Protein AF-A0A2D7EW86-F1 (afdb_monomer_lite)

Structure (mmCIF, N/CA/C/O backbone):
data_AF-A0A2D7EW86-F1
#
_entry.id   AF-A0A2D7EW86-F1
#
loop_
_atom_site.group_PDB
_atom_site.id
_atom_site.type_symbol
_atom_site.label_atom_id
_atom_site.label_alt_id
_atom_site.label_comp_id
_atom_site.label_asym_id
_atom_site.label_entity_id
_atom_site.label_seq_id
_atom_site.pdbx_PDB_ins_code
_atom_site.Cartn_x
_atom_site.Cartn_y
_atom_site.Cartn_z
_atom_site.occupancy
_atom_site.B_iso_or_equiv
_atom_site.auth_seq_id
_atom_site.auth_comp_id
_atom_site.auth_asym_id
_atom_site.auth_atom_id
_atom_site.pdbx_PDB_model_num
ATOM 1 N N . MET A 1 1 ? -7.249 18.000 10.485 1.00 50.22 1 MET A N 1
ATOM 2 C CA . MET A 1 1 ? -6.628 16.856 9.772 1.00 50.22 1 MET A CA 1
ATOM 3 C C . MET A 1 1 ? -6.361 15.629 10.670 1.00 50.22 1 MET A C 1
ATOM 5 O O . MET A 1 1 ? -5.625 14.749 10.255 1.00 50.22 1 MET A O 1
ATOM 9 N N . LEU A 1 2 ? -6.994 15.495 11.852 1.00 59.00 2 LEU A N 1
ATOM 10 C CA . LEU A 1 2 ? -6.767 14.359 12.774 1.00 59.00 2 LEU A CA 1
ATOM 11 C C . LEU A 1 2 ? -7.868 13.280 12.788 1.00 59.00 2 LEU A C 1
ATOM 13 O O . LEU A 1 2 ? -7.710 12.274 13.468 1.00 59.00 2 LEU A O 1
ATOM 17 N N . ARG A 1 3 ? -8.979 13.452 12.059 1.00 64.81 3 ARG A N 1
ATOM 18 C CA . ARG A 1 3 ? -10.164 12.584 12.214 1.00 64.81 3 ARG A CA 1
ATOM 19 C C . ARG A 1 3 ? -9.943 11.114 11.817 1.00 64.81 3 ARG A C 1
ATOM 21 O O . ARG A 1 3 ? -10.614 10.254 12.369 1.00 64.81 3 ARG A O 1
ATOM 28 N N . TYR A 1 4 ? -9.005 10.831 10.907 1.00 64.81 4 TYR A N 1
ATOM 29 C CA . TYR A 1 4 ? -8.804 9.490 10.329 1.00 64.81 4 TYR A CA 1
ATOM 30 C C . TYR A 1 4 ? -7.353 8.972 10.408 1.00 64.81 4 TYR A C 1
ATOM 32 O O . TYR A 1 4 ? -7.058 7.880 9.932 1.00 64.81 4 TYR A O 1
ATOM 40 N N . GLY A 1 5 ? -6.444 9.716 11.050 1.00 75.88 5 GLY A N 1
ATOM 41 C CA . GLY A 1 5 ? -5.036 9.328 11.192 1.00 75.88 5 GLY A CA 1
ATOM 42 C C . GLY A 1 5 ? -4.204 9.445 9.905 1.00 75.88 5 GLY A C 1
ATOM 43 O O . GLY A 1 5 ? -4.605 10.076 8.929 1.00 75.88 5 GLY A O 1
ATOM 44 N N . MET A 1 6 ? -2.999 8.866 9.927 1.00 75.50 6 MET A N 1
ATOM 45 C CA . MET A 1 6 ? -2.093 8.834 8.772 1.00 75.50 6 MET A CA 1
ATOM 46 C C . MET A 1 6 ? -2.562 7.818 7.726 1.00 75.50 6 MET A C 1
ATOM 48 O O . MET A 1 6 ? -3.051 6.749 8.082 1.00 75.50 6 MET A O 1
ATOM 52 N N . MET A 1 7 ? -2.287 8.083 6.443 1.00 74.62 7 MET A N 1
ATOM 53 C CA . MET A 1 7 ? -2.593 7.170 5.328 1.00 74.62 7 MET A CA 1
ATOM 54 C C . MET A 1 7 ? -2.058 5.744 5.554 1.00 74.62 7 MET A C 1
ATOM 56 O O . MET A 1 7 ? -2.702 4.776 5.168 1.00 74.62 7 MET A O 1
ATOM 60 N N . ARG A 1 8 ? -0.940 5.601 6.282 1.00 74.19 8 ARG A N 1
ATOM 61 C CA . ARG A 1 8 ? -0.393 4.301 6.706 1.00 74.19 8 ARG A CA 1
ATOM 62 C C . ARG A 1 8 ? -1.364 3.453 7.533 1.00 74.19 8 ARG A C 1
ATOM 64 O O . ARG A 1 8 ? -1.387 2.247 7.362 1.00 74.19 8 ARG A O 1
ATOM 71 N N . GLY A 1 9 ? -2.167 4.071 8.398 1.00 74.38 9 GLY A N 1
ATOM 72 C CA . GLY A 1 9 ? -3.182 3.376 9.199 1.00 74.38 9 GLY A CA 1
ATOM 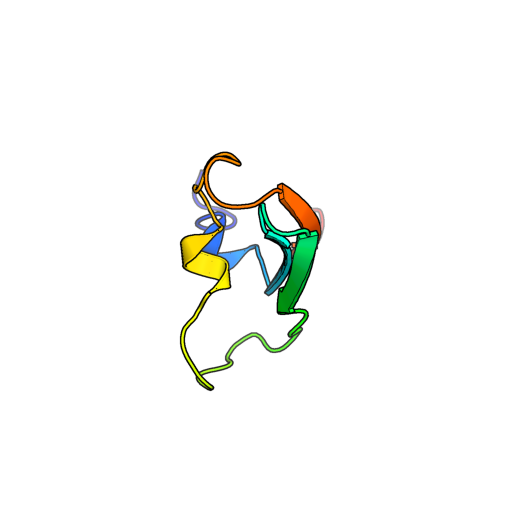73 C C . GLY A 1 9 ? -4.512 3.162 8.469 1.00 74.38 9 GLY A C 1
ATOM 74 O O . GLY A 1 9 ? -5.388 2.470 8.984 1.00 74.38 9 GLY A O 1
ATOM 75 N N . LEU A 1 10 ? -4.673 3.765 7.287 1.00 77.69 10 LEU A N 1
ATOM 76 C CA . LEU A 1 10 ? -5.862 3.636 6.444 1.00 77.69 10 LEU A CA 1
ATOM 77 C C . LEU A 1 10 ? -5.734 2.509 5.421 1.00 77.69 10 LEU A C 1
ATOM 79 O O . LEU A 1 10 ? -6.745 1.968 4.986 1.00 77.69 10 LEU A O 1
ATOM 83 N N . VAL A 1 11 ? -4.512 2.146 5.036 1.00 79.06 11 VAL A N 1
ATOM 84 C CA . VAL A 1 11 ? -4.252 1.059 4.089 1.00 79.06 11 VAL A CA 1
ATOM 85 C C . VAL A 1 11 ? -4.229 -0.267 4.849 1.00 79.06 11 VAL A C 1
ATOM 87 O O . VAL A 1 11 ? -3.279 -0.568 5.562 1.00 79.06 11 VAL A O 1
ATOM 90 N N . LEU A 1 12 ? -5.282 -1.067 4.689 1.00 78.31 12 LEU A N 1
ATOM 91 C CA . LEU A 1 12 ? -5.376 -2.413 5.266 1.00 78.31 12 LEU A CA 1
ATOM 92 C C . LEU A 1 12 ? -4.621 -3.426 4.397 1.00 78.31 12 LEU A C 1
ATOM 94 O O . LEU A 1 12 ? -3.869 -4.265 4.889 1.00 78.31 12 LEU A O 1
ATOM 98 N N . GLY A 1 13 ? -4.769 -3.295 3.080 1.00 79.06 13 GLY A N 1
ATOM 99 C CA . GLY A 1 13 ? -4.153 -4.177 2.099 1.00 79.06 13 GLY A CA 1
ATOM 100 C C . GLY A 1 13 ? -3.633 -3.406 0.898 1.00 79.06 13 GLY A C 1
ATOM 101 O O . GLY A 1 13 ? -4.204 -2.390 0.503 1.00 79.06 13 GLY A O 1
ATOM 102 N N . LEU A 1 14 ? -2.552 -3.904 0.309 1.00 81.38 14 LEU A N 1
ATOM 103 C CA . LEU A 1 14 ? -1.911 -3.282 -0.843 1.00 81.38 14 LEU A CA 1
ATOM 104 C C . LEU A 1 14 ? -1.410 -4.369 -1.796 1.00 81.38 14 LEU A C 1
ATOM 106 O O . LEU A 1 14 ? -0.781 -5.341 -1.374 1.00 81.38 14 LEU A O 1
ATOM 110 N N . GLY A 1 15 ? -1.749 -4.218 -3.071 1.00 84.06 15 GLY A N 1
ATOM 111 C CA . GLY A 1 15 ? -1.263 -5.016 -4.185 1.00 84.06 15 GLY A CA 1
ATOM 112 C C . GLY A 1 15 ? -0.444 -4.129 -5.108 1.00 84.06 15 GLY A C 1
ATOM 113 O O . GLY A 1 15 ? -0.926 -3.086 -5.558 1.00 84.06 15 GLY A O 1
ATOM 114 N N . VAL A 1 16 ? 0.795 -4.536 -5.352 1.00 84.88 16 VAL A N 1
ATOM 115 C CA . VAL A 1 16 ? 1.738 -3.818 -6.204 1.00 84.88 16 VAL A CA 1
ATOM 116 C C . VAL A 1 16 ? 2.373 -4.746 -7.219 1.00 84.88 16 VAL A C 1
ATOM 118 O O . VAL A 1 16 ? 2.493 -5.949 -6.998 1.00 84.88 16 VAL A O 1
ATOM 121 N N . VAL A 1 17 ? 2.793 -4.155 -8.326 1.00 84.44 17 VAL A N 1
ATOM 122 C CA . VAL A 1 17 ? 3.604 -4.785 -9.359 1.00 84.44 17 VAL A CA 1
ATOM 123 C C . VAL A 1 17 ? 4.995 -4.169 -9.285 1.00 84.44 17 VAL A C 1
ATOM 125 O O . VAL A 1 17 ? 5.134 -2.943 -9.317 1.00 84.44 17 VAL A O 1
ATOM 128 N N . LEU A 1 18 ? 6.012 -5.009 -9.121 1.00 83.94 18 LEU A N 1
ATOM 129 C CA . LEU A 1 18 ? 7.412 -4.594 -9.155 1.00 83.94 18 LEU A CA 1
ATOM 130 C C . LEU A 1 18 ? 7.851 -4.311 -10.600 1.00 83.94 18 LEU A C 1
ATOM 132 O O . LEU A 1 18 ? 7.175 -4.683 -11.558 1.00 83.94 18 LEU A O 1
ATOM 136 N N . ALA A 1 19 ? 8.995 -3.645 -10.761 1.00 81.06 19 ALA A N 1
ATOM 137 C CA . ALA A 1 19 ? 9.554 -3.315 -12.076 1.00 81.06 19 ALA A CA 1
ATOM 138 C C . ALA A 1 19 ? 9.883 -4.550 -12.941 1.00 81.06 19 ALA A C 1
ATOM 140 O O . ALA A 1 19 ? 9.929 -4.449 -14.163 1.00 81.06 19 ALA A O 1
ATOM 141 N N . ASP A 1 20 ? 10.081 -5.712 -12.317 1.00 81.81 20 ASP A N 1
ATOM 142 C CA . ASP A 1 20 ? 10.278 -7.010 -12.973 1.00 81.81 20 ASP A CA 1
ATOM 143 C C . ASP A 1 20 ? 8.959 -7.677 -13.419 1.00 81.81 20 ASP A C 1
ATOM 145 O O . ASP A 1 20 ? 8.978 -8.735 -14.045 1.00 81.81 20 ASP A O 1
ATOM 149 N N . GLY A 1 21 ? 7.808 -7.069 -13.112 1.00 81.00 21 GLY A N 1
ATOM 150 C CA . GLY A 1 21 ? 6.478 -7.614 -13.383 1.00 81.00 21 GLY A CA 1
ATOM 151 C C . GLY A 1 21 ? 5.954 -8.557 -12.296 1.00 81.00 21 GLY A C 1
ATOM 152 O O . GLY A 1 21 ? 4.823 -9.036 -12.407 1.00 81.00 21 GLY A O 1
ATOM 153 N N . ALA A 1 22 ? 6.718 -8.812 -11.228 1.00 83.19 22 ALA A N 1
ATOM 154 C CA . ALA A 1 22 ? 6.264 -9.648 -10.128 1.00 83.19 22 ALA A CA 1
ATOM 155 C C . ALA A 1 22 ? 5.127 -8.962 -9.360 1.00 83.19 22 ALA A C 1
ATOM 157 O O . ALA A 1 22 ? 5.203 -7.789 -8.981 1.00 83.19 22 ALA A O 1
ATOM 158 N N . ILE A 1 23 ? 4.057 -9.712 -9.100 1.00 82.06 23 ILE A N 1
ATOM 159 C CA . ILE A 1 23 ? 2.896 -9.217 -8.362 1.00 82.06 23 ILE A CA 1
ATOM 160 C C . ILE A 1 23 ? 3.098 -9.536 -6.883 1.00 82.06 23 ILE A C 1
ATOM 162 O O . ILE A 1 23 ? 3.036 -10.692 -6.469 1.00 82.06 23 ILE A O 1
ATOM 166 N N . VAL A 1 24 ? 3.286 -8.502 -6.068 1.00 80.00 24 VAL A N 1
ATOM 167 C CA . VAL A 1 24 ? 3.312 -8.627 -4.610 1.00 80.00 24 VAL A CA 1
ATOM 168 C C . VAL A 1 24 ? 1.956 -8.207 -4.066 1.00 80.00 24 VAL A C 1
ATOM 170 O O . VAL A 1 24 ? 1.598 -7.029 -4.024 1.00 80.00 24 VAL A O 1
ATOM 173 N N . SER A 1 25 ? 1.179 -9.197 -3.631 1.00 71.50 25 SER A N 1
ATOM 174 C CA . SER A 1 25 ? -0.120 -8.982 -3.001 1.00 71.50 25 SER A CA 1
ATOM 175 C C . SER A 1 25 ? -0.026 -9.162 -1.489 1.00 71.50 25 SER A C 1
ATOM 177 O O . SER A 1 25 ? 0.146 -10.275 -0.997 1.00 71.50 25 SER A O 1
ATOM 179 N N . SER A 1 26 ? -0.221 -8.083 -0.735 1.00 71.62 26 SER A N 1
ATOM 180 C CA . SER A 1 26 ? -0.439 -8.133 0.712 1.00 71.62 26 SER A CA 1
ATOM 181 C C . SER A 1 26 ? -1.884 -7.730 1.009 1.00 71.62 26 SER A C 1
ATOM 183 O O . SER A 1 26 ? -2.160 -6.662 1.555 1.00 71.62 26 SER A O 1
ATOM 185 N N . MET A 1 27 ? -2.831 -8.582 0.600 1.00 66.31 27 MET A N 1
ATOM 186 C CA . MET A 1 27 ? -4.27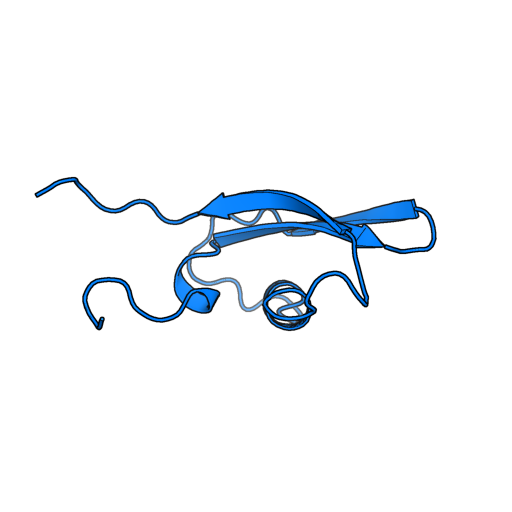7 -8.383 0.785 1.00 66.31 27 MET A CA 1
ATOM 187 C C . MET A 1 27 ? -4.762 -8.916 2.137 1.00 66.31 27 MET A C 1
ATOM 189 O O . MET A 1 27 ? -5.704 -9.702 2.200 1.00 66.31 27 MET A O 1
ATOM 193 N N . ASN A 1 28 ? -4.113 -8.517 3.229 1.00 64.69 28 ASN A N 1
ATOM 194 C CA . ASN A 1 28 ? -4.574 -8.936 4.547 1.00 64.69 28 ASN A CA 1
ATOM 195 C C . ASN A 1 28 ? -5.623 -7.947 5.080 1.00 64.69 28 ASN A C 1
ATOM 197 O O . ASN A 1 28 ? -5.351 -6.757 5.178 1.00 64.69 28 ASN A O 1
ATOM 201 N N . GLN A 1 29 ? -6.821 -8.433 5.406 1.00 60.06 29 GLN A N 1
ATOM 202 C CA .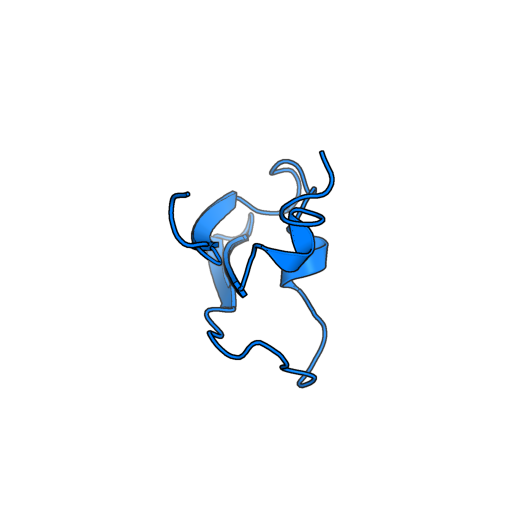 GLN A 1 29 ? -7.888 -7.630 6.024 1.00 60.06 29 GLN A CA 1
ATOM 203 C C . GLN A 1 29 ? -7.739 -7.546 7.552 1.00 60.06 29 GLN A C 1
ATOM 205 O O . GLN A 1 29 ? -8.486 -6.826 8.214 1.00 60.06 29 GLN A O 1
ATOM 210 N N . MET A 1 30 ? -6.781 -8.279 8.131 1.00 59.44 30 MET A N 1
ATOM 211 C CA . MET A 1 30 ? -6.523 -8.249 9.566 1.00 59.44 30 MET A CA 1
ATOM 212 C C . MET A 1 30 ? -5.895 -6.922 9.993 1.00 59.44 30 MET A C 1
ATOM 214 O O . MET A 1 30 ? -4.833 -6.535 9.510 1.00 59.44 30 MET A O 1
ATOM 218 N N . LEU A 1 31 ? -6.522 -6.271 10.980 1.00 56.94 31 LEU A N 1
ATOM 219 C CA . LEU A 1 31 ? -6.069 -4.997 11.550 1.00 56.94 31 LEU A CA 1
ATOM 220 C C . LEU A 1 31 ? -4.692 -5.088 12.234 1.00 56.94 31 LEU A C 1
ATOM 222 O O . LEU A 1 31 ? -4.027 -4.075 12.430 1.00 56.94 31 LEU A O 1
ATOM 226 N N . LYS A 1 32 ? -4.285 -6.297 12.636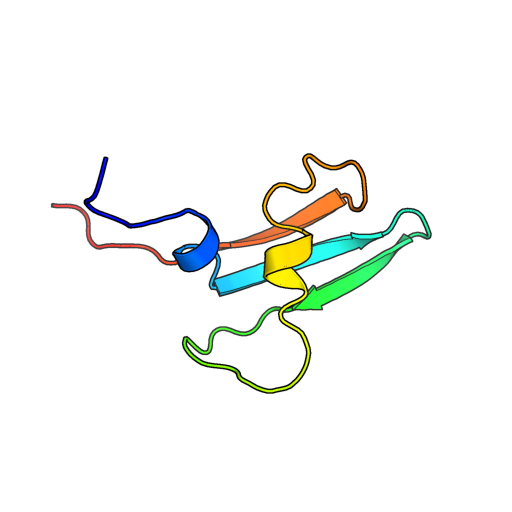 1.00 53.50 32 LYS A N 1
ATOM 227 C CA . LYS A 1 32 ? -3.021 -6.575 13.314 1.00 53.50 32 LYS A CA 1
ATOM 228 C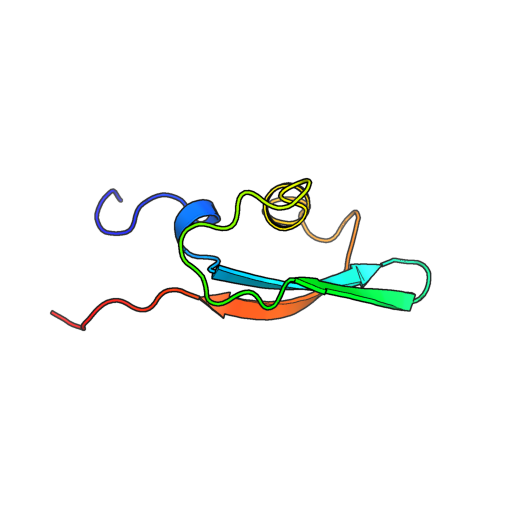 C . LYS A 1 32 ? -2.457 -7.881 12.768 1.00 53.50 32 LYS A C 1
ATOM 230 O O . LYS A 1 32 ? -2.923 -8.959 13.121 1.00 53.50 32 LYS A O 1
ATOM 235 N N . ASN A 1 33 ? -1.482 -7.770 11.875 1.00 57.50 33 ASN A N 1
ATOM 236 C CA . ASN A 1 33 ? -0.726 -8.902 11.365 1.00 57.50 33 ASN A CA 1
ATOM 237 C C . ASN A 1 33 ? 0.758 -8.630 11.623 1.00 57.50 33 ASN A C 1
ATOM 239 O O . ASN A 1 33 ? 1.344 -7.792 10.948 1.00 57.50 33 ASN A O 1
ATOM 243 N N . ASN A 1 34 ? 1.337 -9.311 12.613 1.00 58.28 34 ASN A N 1
ATOM 244 C CA . ASN A 1 34 ? 2.762 -9.199 12.956 1.00 58.28 34 ASN A CA 1
ATOM 245 C C . ASN A 1 34 ? 3.623 -10.232 12.209 1.00 58.28 34 ASN A C 1
ATOM 247 O O . ASN A 1 34 ? 4.800 -10.404 12.520 1.00 58.28 34 ASN A O 1
ATOM 251 N N . THR A 1 35 ? 3.040 -10.961 11.258 1.00 55.75 35 THR A N 1
ATOM 252 C CA . THR A 1 35 ? 3.756 -11.983 10.503 1.00 55.75 35 THR A CA 1
ATOM 253 C C . THR A 1 35 ? 4.542 -11.319 9.372 1.00 55.75 35 THR A C 1
ATOM 255 O O . THR A 1 35 ? 3.949 -10.871 8.389 1.00 55.75 35 THR A O 1
ATOM 258 N N . ALA A 1 36 ? 5.871 -11.305 9.521 1.00 56.78 36 ALA A N 1
ATOM 259 C CA . ALA A 1 36 ? 6.866 -10.756 8.592 1.00 56.78 36 ALA A CA 1
ATOM 260 C C . ALA A 1 36 ? 6.898 -9.215 8.470 1.00 56.78 36 ALA A C 1
ATOM 262 O O . ALA A 1 36 ? 6.191 -8.490 9.166 1.00 56.78 36 ALA A O 1
ATOM 263 N N . TYR A 1 37 ? 7.801 -8.714 7.620 1.00 57.25 37 TYR A N 1
ATOM 264 C CA . TYR A 1 37 ? 7.992 -7.285 7.375 1.00 57.25 37 TYR A CA 1
ATOM 265 C C . TYR A 1 37 ? 6.724 -6.639 6.806 1.00 57.25 37 TYR A C 1
ATOM 267 O O . TYR A 1 37 ? 6.088 -7.181 5.899 1.00 57.25 37 TYR A O 1
ATOM 275 N N . ASP A 1 38 ? 6.390 -5.441 7.288 1.00 67.94 38 ASP A N 1
ATOM 276 C CA . ASP A 1 38 ? 5.262 -4.656 6.784 1.00 67.94 38 ASP A CA 1
ATOM 277 C C . ASP A 1 38 ? 5.616 -4.000 5.437 1.00 67.94 38 ASP A C 1
ATOM 279 O O . ASP A 1 38 ? 5.806 -2.789 5.328 1.00 67.94 38 ASP A O 1
ATOM 283 N N . LEU A 1 39 ? 5.730 -4.824 4.387 1.00 66.75 39 LEU A N 1
ATOM 284 C CA . LEU A 1 39 ? 6.037 -4.393 3.017 1.00 66.75 39 LEU A CA 1
ATOM 285 C C . LEU A 1 39 ? 5.073 -3.300 2.530 1.00 66.75 39 LEU A C 1
ATOM 287 O O . LEU A 1 39 ? 5.454 -2.441 1.739 1.00 66.75 39 LEU A O 1
ATOM 291 N N . LYS A 1 40 ? 3.844 -3.265 3.064 1.00 70.06 40 LYS A N 1
ATOM 292 C CA . LYS A 1 40 ? 2.871 -2.208 2.770 1.00 70.06 40 LYS A CA 1
ATOM 293 C C . LYS A 1 40 ? 3.412 -0.832 3.157 1.00 70.06 40 LYS A C 1
ATOM 295 O O . LYS A 1 40 ? 3.262 0.102 2.378 1.00 70.06 40 LYS A O 1
ATOM 300 N N . GLN A 1 41 ? 4.089 -0.693 4.298 1.00 69.75 41 GLN A N 1
ATOM 301 C CA . GLN A 1 41 ? 4.669 0.590 4.709 1.00 69.75 41 GLN A CA 1
ATOM 302 C C . GLN A 1 41 ? 5.831 1.061 3.839 1.00 69.75 41 GLN A C 1
ATOM 304 O O . GLN A 1 41 ? 6.039 2.271 3.753 1.00 69.75 41 GLN A O 1
ATOM 309 N N . LEU A 1 42 ? 6.566 0.142 3.208 1.00 69.38 42 LEU A N 1
ATOM 310 C CA . LEU A 1 42 ? 7.650 0.491 2.291 1.00 69.38 42 LEU A CA 1
ATOM 311 C C . LEU A 1 42 ? 7.098 1.061 0.977 1.00 69.38 42 LEU A C 1
ATOM 313 O O . LEU A 1 42 ? 7.646 2.010 0.428 1.00 69.38 42 LEU A O 1
ATOM 317 N N . PHE A 1 43 ? 5.972 0.521 0.506 1.00 69.19 43 PHE A N 1
ATOM 318 C CA . PHE A 1 43 ? 5.307 0.995 -0.708 1.00 69.19 43 PHE A CA 1
ATOM 319 C C . PHE A 1 43 ? 4.490 2.273 -0.478 1.00 69.19 43 PHE A C 1
ATOM 321 O O . PHE A 1 43 ? 4.388 3.124 -1.365 1.00 69.19 43 PHE A O 1
ATOM 328 N N . ILE A 1 44 ? 3.931 2.457 0.722 1.00 71.50 44 ILE A N 1
ATOM 329 C CA . ILE A 1 44 ? 3.218 3.685 1.084 1.00 71.50 44 ILE A CA 1
ATOM 330 C C . ILE A 1 44 ? 4.225 4.835 1.161 1.00 71.50 44 ILE A C 1
ATOM 332 O O . ILE A 1 44 ? 5.047 4.887 2.077 1.00 71.50 44 ILE A O 1
ATOM 336 N N . ARG A 1 45 ? 4.078 5.799 0.237 1.00 70.25 45 ARG A N 1
ATOM 337 C CA . ARG A 1 45 ? 4.978 6.950 0.018 1.00 70.25 45 ARG A CA 1
ATOM 338 C C . ARG A 1 45 ? 6.250 6.625 -0.783 1.00 70.25 45 ARG A C 1
ATOM 340 O O . ARG A 1 45 ? 7.165 7.432 -0.811 1.00 70.25 45 ARG A O 1
ATOM 347 N N . SER A 1 46 ? 6.277 5.494 -1.493 1.00 69.19 46 SER A N 1
ATOM 348 C CA . SER A 1 46 ? 7.301 5.223 -2.514 1.00 69.19 46 SER A CA 1
ATOM 349 C C . SER A 1 46 ? 7.099 6.038 -3.804 1.00 69.19 46 SER A C 1
ATOM 351 O O . SER A 1 46 ? 7.915 5.915 -4.711 1.00 69.19 46 SER A O 1
ATOM 353 N N . GLU A 1 47 ? 6.005 6.805 -3.920 1.00 72.94 47 GLU A N 1
ATOM 354 C CA . GLU A 1 47 ? 5.669 7.673 -5.070 1.00 72.94 47 GLU A CA 1
ATOM 355 C C . GLU A 1 47 ? 5.657 6.973 -6.446 1.00 72.94 47 GLU A C 1
ATOM 357 O O . GLU A 1 47 ? 5.593 7.629 -7.478 1.00 72.94 47 GLU A O 1
ATOM 362 N N . GLY A 1 48 ? 5.650 5.636 -6.475 1.00 68.88 48 GLY A N 1
ATOM 363 C CA . GLY A 1 48 ? 5.715 4.849 -7.709 1.00 68.88 48 GLY A CA 1
ATOM 364 C C . GLY A 1 48 ? 7.135 4.509 -8.175 1.00 68.88 48 GLY A C 1
ATOM 365 O O . GLY A 1 48 ? 7.288 3.797 -9.159 1.00 68.88 48 GLY A O 1
ATOM 366 N N . THR A 1 49 ? 8.173 4.957 -7.464 1.00 72.81 49 THR A N 1
ATOM 367 C CA . THR A 1 49 ? 9.576 4.764 -7.867 1.00 72.81 49 THR A CA 1
ATOM 368 C C . THR A 1 49 ? 10.039 3.311 -7.755 1.00 72.81 49 THR A C 1
ATOM 370 O O . THR A 1 49 ? 10.846 2.858 -8.559 1.00 72.81 49 THR A O 1
ATOM 373 N N . LEU A 1 50 ?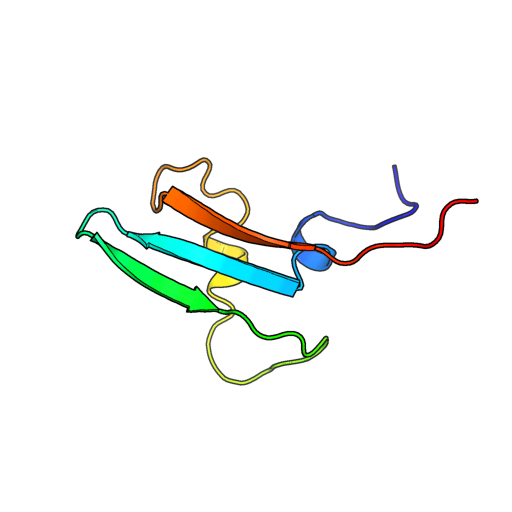 9.546 2.571 -6.755 1.00 74.44 50 LEU A N 1
ATOM 374 C CA . LEU A 1 50 ? 9.944 1.177 -6.519 1.00 74.44 50 LEU A CA 1
ATOM 375 C C . LEU A 1 50 ? 8.943 0.176 -7.101 1.00 74.44 50 LEU A C 1
ATOM 377 O O . LEU A 1 50 ? 9.326 -0.929 -7.476 1.00 74.44 50 LEU A O 1
ATOM 381 N N . VAL A 1 51 ? 7.659 0.543 -7.138 1.00 76.56 51 VAL A N 1
ATOM 382 C CA . VAL A 1 51 ? 6.560 -0.346 -7.528 1.00 76.56 51 VAL A CA 1
ATOM 383 C C . VAL A 1 51 ? 5.357 0.430 -8.064 1.00 76.56 51 VAL A C 1
ATOM 385 O O . VAL A 1 51 ? 5.072 1.537 -7.610 1.00 76.56 51 VAL A O 1
ATOM 388 N N . THR A 1 52 ? 4.582 -0.193 -8.952 1.00 84.19 52 THR A N 1
ATOM 389 C CA . THR A 1 52 ? 3.286 0.321 -9.421 1.00 84.19 52 THR A CA 1
ATOM 390 C C . THR A 1 52 ? 2.147 -0.261 -8.586 1.00 84.19 52 THR A C 1
ATOM 392 O O . THR A 1 52 ? 1.981 -1.477 -8.515 1.00 84.19 52 THR A O 1
ATOM 395 N N . VAL A 1 53 ? 1.335 0.588 -7.949 1.00 82.25 53 VAL A N 1
ATOM 396 C CA . VAL A 1 53 ? 0.192 0.140 -7.133 1.00 82.25 53 VAL A CA 1
ATOM 397 C C . VAL A 1 53 ? -0.991 -0.211 -8.032 1.00 82.25 53 VAL A C 1
ATOM 399 O O . VAL A 1 53 ? -1.501 0.645 -8.746 1.00 82.25 53 VAL A O 1
ATOM 402 N N . THR A 1 54 ? -1.454 -1.459 -7.973 1.00 84.31 54 THR A N 1
ATOM 403 C CA . THR A 1 54 ? -2.567 -1.957 -8.801 1.00 84.31 54 THR A CA 1
ATOM 404 C C . THR A 1 54 ? -3.851 -2.170 -8.014 1.00 84.31 54 THR A C 1
ATOM 406 O O . THR A 1 54 ? -4.941 -2.093 -8.578 1.00 84.31 54 THR A O 1
ATOM 409 N N . LYS A 1 55 ? -3.757 -2.431 -6.706 1.00 83.56 55 LYS A N 1
ATOM 410 C CA . LYS A 1 55 ? -4.928 -2.663 -5.856 1.00 83.56 55 LYS A CA 1
ATOM 411 C C . LYS A 1 55 ? -4.695 -2.140 -4.447 1.00 83.56 55 LYS A C 1
ATOM 413 O O . LYS A 1 55 ? -3.628 -2.339 -3.874 1.00 83.56 55 LYS A O 1
ATOM 418 N N . ILE A 1 56 ? -5.708 -1.510 -3.860 1.00 84.00 56 ILE A N 1
ATOM 419 C CA . ILE A 1 56 ? -5.648 -0.983 -2.492 1.00 84.00 56 ILE A CA 1
ATOM 420 C C . ILE A 1 56 ? -6.930 -1.370 -1.757 1.00 84.00 56 ILE A C 1
ATOM 422 O O . ILE A 1 56 ? -8.022 -1.272 -2.311 1.00 84.00 56 ILE A O 1
ATOM 426 N N . ILE A 1 57 ? -6.790 -1.807 -0.506 1.00 82.25 57 ILE A N 1
ATOM 427 C CA . ILE A 1 57 ? -7.895 -2.017 0.429 1.00 82.25 57 ILE A CA 1
ATOM 428 C C . ILE A 1 57 ? -7.782 -0.944 1.507 1.00 82.25 57 ILE A C 1
ATOM 430 O O . ILE A 1 57 ? -6.817 -0.926 2.275 1.00 82.25 57 ILE A O 1
ATOM 434 N N . LEU A 1 58 ? -8.764 -0.046 1.550 1.00 83.25 58 LEU A N 1
ATOM 435 C CA . LEU A 1 58 ? -8.806 1.074 2.484 1.00 83.25 58 LEU A CA 1
ATOM 436 C C . LEU A 1 58 ? -9.796 0.803 3.614 1.00 83.25 58 LEU A C 1
ATOM 438 O O . LEU A 1 58 ? -10.859 0.216 3.410 1.00 83.25 58 LEU A O 1
ATOM 442 N N . LYS A 1 59 ? -9.454 1.279 4.809 1.00 81.56 59 LYS A N 1
ATOM 443 C CA . LYS A 1 59 ? -10.364 1.333 5.945 1.00 81.56 59 LYS A CA 1
ATOM 444 C C . LYS A 1 59 ? -11.359 2.471 5.732 1.00 81.56 59 LYS A C 1
ATOM 446 O O . LYS A 1 59 ? -10.979 3.640 5.725 1.00 81.56 59 LYS A O 1
ATOM 451 N N . LEU A 1 60 ? -12.627 2.113 5.567 1.00 82.75 60 LEU A N 1
ATOM 452 C CA . LEU A 1 60 ? -13.726 3.068 5.481 1.00 82.75 60 LEU A CA 1
ATOM 453 C C . LEU A 1 60 ? -14.223 3.437 6.881 1.00 82.75 60 LEU A C 1
ATOM 455 O O . LEU A 1 60 ? -14.188 2.624 7.807 1.00 82.75 60 LEU A O 1
ATOM 459 N N . PHE A 1 61 ? -14.702 4.668 7.012 1.00 81.19 61 PHE A N 1
ATOM 460 C CA . PHE A 1 61 ? -15.388 5.166 8.199 1.00 81.19 61 PHE A CA 1
ATOM 461 C C . PHE A 1 61 ? -16.821 5.526 7.820 1.00 81.19 61 PHE A C 1
ATOM 463 O O . PHE A 1 61 ? -17.098 5.839 6.661 1.00 81.19 61 PHE A O 1
ATOM 470 N N . GLN A 1 62 ? -17.728 5.452 8.790 1.00 82.38 62 GLN A N 1
ATOM 471 C CA . GLN A 1 62 ? -19.125 5.822 8.585 1.00 82.38 62 GLN A CA 1
ATOM 472 C C . GLN A 1 62 ? -19.220 7.308 8.217 1.00 82.38 62 GLN A C 1
ATOM 474 O O . GLN A 1 62 ? -18.507 8.136 8.791 1.00 82.38 62 GLN A O 1
ATOM 479 N N . SER A 1 63 ? -20.073 7.627 7.239 1.00 70.56 63 SER A N 1
ATOM 480 C CA . SER A 1 63 ? -20.395 9.018 6.914 1.00 70.56 63 SER A CA 1
ATOM 481 C C . SER A 1 63 ? -21.086 9.660 8.125 1.00 70.56 63 SER A C 1
ATOM 483 O O . SER A 1 63 ? -21.917 8.982 8.733 1.00 70.56 63 SER A O 1
ATOM 485 N N . PRO A 1 64 ? -20.723 10.900 8.501 1.00 68.38 64 PRO A N 1
ATOM 486 C CA . PRO A 1 64 ? -21.351 11.609 9.613 1.00 68.38 64 PRO A CA 1
ATOM 487 C C . PRO A 1 64 ? -22.840 11.869 9.382 1.00 68.38 64 PRO A C 1
ATOM 489 O O . PRO A 1 64 ? -23.251 11.940 8.199 1.00 68.38 64 PRO A O 1
#

Secondary structure (DSSP, 8-state):
--SS--HHHHEEEEEEEETTS-EEEE----S---SS--HHHHHTT-TTSSEEEEEEEE------

Sequence (64 aa):
MLRYGMMRGLVLGLGVVLADGAIVSSMNQMLKNNTAYDLKQLFIRSEGTLVTVTKIILKLFQSP

Foldseek 3Di:
DPPQDDVLQFWQWWWWAFPVRDIDTRPHNDSDDPPDDPVVVVPVPPVCVGTGTDDTDTDDDDDD

Radius of gyration: 12.65 Å; chains: 1; bounding box: 32×29×27 Å

pLDDT: mean 72.89, std 9.41, range [50.22, 84.88]